Protein AF-A0A949ESM5-F1 (afdb_monomer_lite)

Foldseek 3Di:
DVVVVVVCVVVCCCCCVVVNPVVVVLVVVCVVDDVLVSVLVVLVVVLVVLVCCCPVVVDPQPPVNVVVSVVSVVVSVVSVVVVVVVVPD

pLDDT: mean 80.81, std 9.66, range [39.25, 92.31]

Secondary structure (DSSP, 8-state):
-HHHHHHHHHHHHIIIIIIIIIHHHHHHHHHHS-HHHHHHHHHHHHHHHHHHIIIII-----HHHHHHHHHHHHHHHHHHHHHHHHT--

Sequence (89 aa):
LHGLFLATIPIAYGGLISVGIAYTLQVVAQRYAHPAHAAIILSLEAVFAALGGWLMLGETLSARGLLGCSLMLAGMLFSQLRTYIFKKK

Structure (mmCIF, N/CA/C/O backbone):
data_AF-A0A949ESM5-F1
#
_entry.id   AF-A0A949ESM5-F1
#
loop_
_atom_site.group_PDB
_atom_site.id
_atom_site.type_symbol
_atom_site.label_atom_id
_atom_site.label_alt_id
_atom_site.label_comp_id
_atom_site.label_asym_id
_atom_site.label_entity_id
_atom_site.label_seq_id
_atom_site.pdbx_PDB_ins_code
_atom_site.Cartn_x
_atom_site.Cartn_y
_atom_site.Cartn_z
_atom_site.occupancy
_atom_site.B_iso_or_equiv
_atom_site.auth_seq_id
_atom_site.auth_comp_id
_atom_site.auth_asym_id
_atom_site.auth_atom_id
_atom_site.pdbx_PDB_model_num
ATOM 1 N N . LEU A 1 1 ? 27.426 1.392 -20.184 1.00 61.91 1 LEU A N 1
ATOM 2 C CA . LEU A 1 1 ? 26.930 2.657 -19.583 1.00 61.91 1 LEU A CA 1
ATOM 3 C C . LEU A 1 1 ? 25.447 2.951 -19.854 1.00 61.91 1 LEU A C 1
ATOM 5 O O . LEU A 1 1 ? 24.802 3.481 -18.962 1.00 61.91 1 LEU A O 1
ATOM 9 N N . HIS A 1 2 ? 24.883 2.602 -21.020 1.00 67.69 2 HIS A N 1
ATOM 10 C CA . HIS A 1 2 ? 23.484 2.919 -21.382 1.00 67.69 2 HIS A CA 1
ATOM 11 C C . HIS A 1 2 ? 22.424 2.433 -20.369 1.00 67.69 2 HIS A C 1
ATOM 13 O O . HIS A 1 2 ? 21.504 3.173 -20.038 1.00 67.69 2 HIS A O 1
ATOM 19 N N . GLY A 1 3 ? 22.588 1.229 -19.807 1.00 72.25 3 GLY A N 1
ATOM 20 C CA . GLY A 1 3 ? 21.662 0.691 -18.800 1.00 72.25 3 GLY A CA 1
ATOM 21 C C . GLY A 1 3 ? 21.634 1.469 -17.477 1.00 72.25 3 GLY A C 1
ATOM 22 O O . GLY A 1 3 ? 20.608 1.480 -16.809 1.00 72.25 3 GLY A O 1
ATOM 23 N N . LEU A 1 4 ? 22.719 2.172 -17.123 1.00 74.94 4 LEU A N 1
ATOM 24 C CA . LEU A 1 4 ? 22.777 2.978 -15.900 1.00 74.94 4 LEU A CA 1
ATOM 25 C C . LEU A 1 4 ? 21.909 4.237 -16.039 1.00 74.94 4 LEU A C 1
ATOM 27 O O . LEU A 1 4 ? 21.123 4.544 -15.153 1.00 74.94 4 LEU A O 1
ATOM 31 N N . PHE A 1 5 ? 21.985 4.910 -17.193 1.00 76.94 5 PHE A N 1
ATOM 32 C CA . PHE A 1 5 ? 21.143 6.072 -17.495 1.00 76.94 5 PHE A CA 1
ATOM 33 C C . PHE A 1 5 ? 19.655 5.711 -17.588 1.00 76.94 5 PHE A C 1
ATOM 35 O O . PHE A 1 5 ? 18.815 6.480 -17.126 1.00 76.94 5 PHE A O 1
ATOM 42 N N . LEU A 1 6 ? 19.327 4.530 -18.124 1.00 80.56 6 LEU A N 1
ATOM 43 C CA . LEU A 1 6 ? 17.946 4.041 -18.184 1.00 80.56 6 LEU A CA 1
ATOM 44 C C . LEU A 1 6 ? 17.393 3.645 -16.810 1.00 80.56 6 LEU A C 1
ATOM 46 O O . LEU A 1 6 ? 16.197 3.793 -16.593 1.00 80.56 6 LEU A O 1
ATOM 50 N N . ALA A 1 7 ? 18.240 3.180 -15.885 1.00 82.12 7 ALA A N 1
ATOM 51 C CA . ALA A 1 7 ? 17.839 2.823 -14.524 1.00 82.12 7 ALA A CA 1
ATOM 52 C C . ALA A 1 7 ? 17.693 4.042 -13.596 1.00 82.12 7 ALA A C 1
ATOM 54 O O . ALA A 1 7 ? 16.874 4.016 -12.679 1.00 82.12 7 ALA A O 1
ATOM 55 N N . THR A 1 8 ? 18.423 5.135 -13.845 1.00 86.12 8 THR A N 1
ATOM 56 C CA . THR A 1 8 ? 18.324 6.369 -13.045 1.00 86.12 8 THR A CA 1
ATOM 57 C C . THR A 1 8 ? 16.898 6.916 -12.992 1.00 86.12 8 THR A C 1
ATOM 59 O O . THR A 1 8 ? 16.445 7.320 -11.927 1.00 86.12 8 THR A O 1
ATOM 62 N N . ILE A 1 9 ? 16.171 6.901 -14.112 1.00 86.12 9 ILE A N 1
ATOM 63 C CA . ILE A 1 9 ? 14.800 7.428 -14.201 1.00 86.12 9 ILE A CA 1
ATOM 64 C C . ILE A 1 9 ? 13.810 6.637 -13.316 1.00 86.12 9 ILE A C 1
ATOM 66 O O . ILE A 1 9 ? 13.181 7.256 -12.458 1.00 86.12 9 ILE A O 1
ATOM 70 N N . PRO A 1 10 ? 13.663 5.301 -13.445 1.00 87.44 10 PRO A N 1
ATOM 71 C CA . PRO A 1 10 ? 12.764 4.520 -12.597 1.00 87.44 10 PRO A CA 1
ATOM 72 C C . PRO A 1 10 ? 13.198 4.502 -11.126 1.00 87.44 10 PRO A C 1
ATOM 74 O O . PRO A 1 10 ? 12.333 4.521 -10.255 1.00 87.44 10 PRO A O 1
ATOM 77 N N . ILE A 1 11 ? 14.504 4.534 -10.825 1.00 87.75 11 ILE A N 1
ATOM 78 C CA . ILE A 1 11 ? 14.995 4.626 -9.440 1.00 87.75 11 ILE A CA 1
ATOM 79 C C . ILE A 1 11 ? 14.653 5.990 -8.831 1.00 87.75 11 ILE A C 1
ATOM 81 O O . ILE A 1 11 ? 14.153 6.048 -7.710 1.00 87.75 11 ILE A O 1
ATOM 85 N N . ALA A 1 12 ? 14.873 7.088 -9.560 1.00 89.44 12 ALA A N 1
ATOM 86 C CA . ALA A 1 12 ? 14.516 8.427 -9.099 1.00 89.44 12 ALA A CA 1
ATOM 87 C C . ALA A 1 12 ? 12.997 8.574 -8.924 1.00 89.44 12 ALA A C 1
ATOM 89 O O . ALA A 1 12 ? 12.549 9.139 -7.929 1.00 89.44 12 ALA A O 1
ATOM 90 N N . TYR A 1 13 ? 12.203 8.019 -9.845 1.00 86.88 13 TYR A N 1
ATOM 91 C CA . TYR A 1 13 ? 10.745 8.006 -9.747 1.00 86.88 13 TYR A CA 1
ATOM 92 C C . TYR A 1 13 ? 10.259 7.187 -8.541 1.00 86.88 13 TYR A C 1
ATOM 94 O O . TYR A 1 13 ? 9.491 7.689 -7.721 1.00 86.88 13 TYR A O 1
ATOM 102 N N . GLY A 1 14 ? 10.747 5.954 -8.377 1.00 88.50 14 GLY A N 1
ATOM 103 C CA . GLY A 1 14 ? 10.400 5.100 -7.240 1.00 88.50 14 GLY A CA 1
ATOM 104 C C . GLY A 1 14 ? 10.838 5.700 -5.902 1.00 88.50 14 GLY A C 1
ATOM 105 O O . GLY A 1 14 ? 10.063 5.731 -4.951 1.00 88.50 14 GLY A O 1
ATOM 106 N N . GLY A 1 15 ? 12.048 6.252 -5.829 1.00 87.06 15 GLY A N 1
ATOM 107 C CA . GLY A 1 15 ? 12.575 6.863 -4.611 1.00 87.06 15 GLY A CA 1
ATOM 108 C C . GLY A 1 15 ? 11.872 8.167 -4.237 1.00 87.06 15 GLY A C 1
ATOM 109 O O . GLY A 1 15 ? 11.419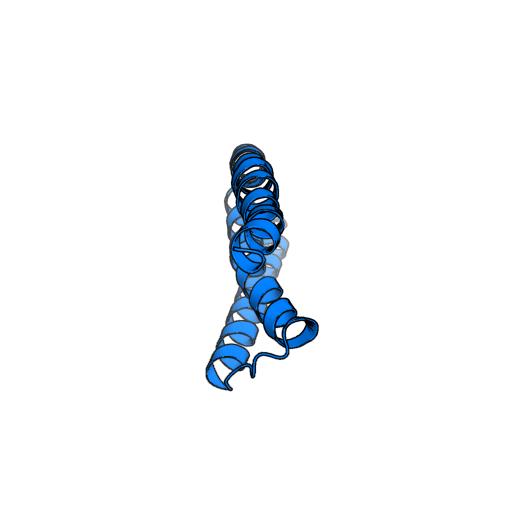 8.322 -3.107 1.00 87.06 15 GLY A O 1
ATOM 110 N N . LEU A 1 16 ? 11.750 9.115 -5.166 1.00 90.00 16 LEU A N 1
ATOM 111 C CA . LEU A 1 16 ? 11.220 10.439 -4.842 1.00 90.00 16 LEU A CA 1
ATOM 112 C C . LEU A 1 16 ? 9.692 10.439 -4.750 1.00 90.00 16 LEU A C 1
ATOM 114 O O . LEU A 1 16 ? 9.137 10.967 -3.788 1.00 90.00 16 LEU A O 1
ATOM 118 N N . ILE A 1 17 ? 9.011 9.847 -5.733 1.00 89.88 17 ILE A N 1
ATOM 119 C CA . ILE A 1 17 ? 7.549 9.914 -5.814 1.00 89.88 17 ILE A CA 1
ATOM 120 C C . ILE A 1 17 ? 6.906 8.839 -4.943 1.00 89.88 17 ILE A C 1
ATOM 122 O O . ILE A 1 17 ? 6.067 9.172 -4.107 1.00 89.88 17 ILE A O 1
ATOM 126 N N . SER A 1 18 ? 7.313 7.574 -5.086 1.00 88.19 18 SER A N 1
ATOM 127 C CA . SER A 1 18 ? 6.716 6.502 -4.280 1.00 88.19 18 SER A CA 1
ATOM 128 C C . SER A 1 18 ? 7.169 6.593 -2.825 1.00 88.19 18 SER A C 1
ATOM 130 O O . SER A 1 18 ? 6.339 6.687 -1.927 1.00 88.19 18 SER A O 1
ATOM 132 N N . VAL A 1 19 ? 8.479 6.599 -2.563 1.00 86.00 19 VAL A N 1
ATOM 133 C CA . VAL A 1 19 ? 8.966 6.548 -1.177 1.00 86.00 19 VAL A CA 1
ATOM 134 C C . VAL A 1 19 ? 8.933 7.919 -0.503 1.00 86.00 19 VAL A C 1
ATOM 136 O O . VAL A 1 19 ? 8.469 8.035 0.624 1.00 86.00 19 VAL A O 1
ATOM 139 N N . GLY A 1 20 ? 9.394 8.969 -1.180 1.00 88.94 20 GLY A N 1
ATOM 140 C CA . GLY A 1 20 ? 9.436 10.312 -0.606 1.00 88.94 20 GLY A CA 1
ATOM 141 C C . GLY A 1 20 ? 8.043 10.896 -0.387 1.00 88.94 20 GLY A C 1
ATOM 142 O O . GLY A 1 20 ? 7.653 11.178 0.744 1.00 88.94 20 GLY A O 1
ATOM 143 N N . ILE A 1 21 ? 7.279 11.082 -1.462 1.00 92.31 21 ILE A N 1
ATOM 144 C CA . ILE A 1 21 ? 5.994 11.788 -1.396 1.00 92.31 21 ILE A CA 1
ATOM 145 C C . ILE A 1 21 ? 4.892 10.881 -0.843 1.00 92.31 21 ILE A C 1
ATOM 147 O O . ILE A 1 21 ? 4.207 11.278 0.103 1.00 92.31 21 ILE A O 1
ATOM 151 N N . ALA A 1 22 ? 4.717 9.674 -1.394 1.00 90.31 22 ALA A N 1
ATOM 152 C CA . ALA A 1 22 ? 3.571 8.840 -1.037 1.00 90.31 22 ALA A CA 1
ATOM 153 C C . ALA A 1 22 ? 3.632 8.347 0.417 1.00 90.31 22 ALA A C 1
ATOM 155 O O . ALA A 1 22 ? 2.659 8.554 1.143 1.00 90.31 22 ALA A O 1
ATOM 156 N N . TYR A 1 23 ? 4.765 7.808 0.897 1.00 87.81 23 TYR A N 1
ATOM 157 C CA . TYR A 1 23 ? 4.856 7.400 2.311 1.00 87.81 23 TYR A CA 1
ATOM 158 C C . TYR A 1 23 ? 4.774 8.582 3.280 1.00 87.81 23 TYR A C 1
ATOM 160 O O . TYR A 1 23 ? 4.170 8.449 4.343 1.00 87.81 23 TYR A O 1
ATOM 168 N N . THR A 1 24 ? 5.309 9.758 2.930 1.00 91.38 24 THR A N 1
ATOM 169 C CA . THR A 1 24 ? 5.162 10.943 3.793 1.00 91.38 24 THR A CA 1
ATOM 170 C C . THR A 1 24 ? 3.694 11.345 3.913 1.00 91.38 24 THR A C 1
ATOM 172 O O . THR A 1 24 ? 3.198 11.547 5.021 1.00 91.38 24 THR A O 1
ATOM 175 N N . LEU A 1 25 ? 2.969 11.406 2.791 1.00 88.75 25 LEU A N 1
ATOM 176 C CA . LEU A 1 25 ? 1.530 11.674 2.796 1.00 88.75 25 LEU A CA 1
ATOM 177 C C . LEU A 1 25 ? 0.752 10.600 3.555 1.00 88.75 25 LEU A C 1
ATOM 179 O O . LEU A 1 25 ? -0.174 10.937 4.287 1.00 88.75 25 LEU A O 1
ATOM 183 N N . GLN A 1 26 ? 1.141 9.332 3.431 1.00 87.38 26 GLN A N 1
ATOM 184 C CA . GLN A 1 26 ? 0.533 8.225 4.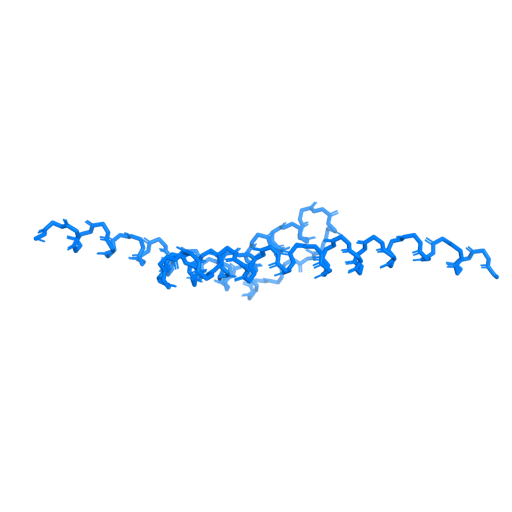160 1.00 87.38 26 GLN A CA 1
ATOM 185 C C . GLN A 1 26 ? 0.692 8.403 5.673 1.00 87.38 26 GLN A C 1
ATOM 187 O O . GLN A 1 26 ? -0.309 8.381 6.384 1.00 87.38 26 GLN A O 1
ATOM 192 N N . VAL A 1 27 ? 1.900 8.686 6.170 1.00 87.56 27 VAL A N 1
ATOM 193 C CA . VAL A 1 27 ? 2.149 8.933 7.602 1.00 87.56 27 VAL A CA 1
ATOM 194 C C . VAL A 1 27 ? 1.378 10.159 8.100 1.00 87.56 27 VAL A C 1
ATOM 196 O O . VAL A 1 27 ? 0.773 10.129 9.174 1.00 87.56 27 VAL A O 1
ATOM 199 N N . VAL A 1 28 ? 1.347 11.236 7.311 1.00 90.06 28 VAL A N 1
ATOM 200 C CA . VAL A 1 28 ? 0.574 12.440 7.643 1.00 90.06 28 VAL A CA 1
ATOM 201 C C . VAL A 1 28 ? -0.921 12.119 7.702 1.00 90.06 28 VAL A C 1
ATOM 203 O O . VAL A 1 28 ? -1.572 12.470 8.681 1.00 90.06 28 VAL A O 1
ATOM 206 N N . ALA A 1 29 ? -1.472 11.401 6.722 1.00 85.00 29 ALA A N 1
ATOM 207 C CA . ALA A 1 29 ? -2.879 11.002 6.696 1.00 85.00 29 ALA A CA 1
ATOM 208 C C . ALA A 1 29 ? -3.243 10.095 7.882 1.00 85.00 29 ALA A C 1
ATOM 210 O O . ALA A 1 29 ? -4.291 10.277 8.504 1.00 85.00 29 ALA A O 1
ATOM 211 N N . GLN A 1 30 ? -2.355 9.169 8.254 1.00 82.12 30 GLN A N 1
ATOM 212 C CA . GLN A 1 30 ? -2.537 8.314 9.426 1.00 82.12 30 GLN A CA 1
ATOM 213 C C . GLN A 1 30 ? -2.629 9.100 10.736 1.00 82.12 30 GLN A C 1
ATOM 215 O O . GLN A 1 30 ? -3.341 8.673 11.639 1.00 82.12 30 GLN A O 1
ATOM 220 N N . ARG A 1 31 ? -1.965 10.259 10.840 1.00 81.56 31 ARG A N 1
ATOM 221 C CA . ARG A 1 31 ? -2.050 11.133 12.020 1.00 81.56 31 ARG A CA 1
ATOM 222 C C . ARG A 1 31 ? -3.448 11.729 12.218 1.00 81.56 31 ARG A C 1
ATOM 224 O O . ARG A 1 31 ? -3.824 12.013 13.352 1.00 81.56 31 ARG A O 1
ATOM 231 N N . TYR A 1 32 ? -4.199 11.933 11.136 1.00 79.88 32 TYR A N 1
ATOM 232 C CA . TYR A 1 32 ? -5.546 12.517 11.172 1.00 79.88 32 TYR A CA 1
ATOM 233 C C . TYR A 1 32 ? -6.666 11.466 11.130 1.00 79.88 32 TYR A C 1
ATOM 235 O O . TYR A 1 32 ? -7.800 11.765 11.501 1.00 79.88 32 TYR A O 1
ATOM 243 N N . ALA A 1 33 ? -6.375 10.241 10.684 1.00 77.25 33 ALA A N 1
ATOM 244 C CA . ALA A 1 33 ? -7.344 9.154 10.601 1.00 77.25 33 ALA A CA 1
ATOM 245 C C . ALA A 1 33 ? -7.489 8.394 11.930 1.00 77.25 33 ALA A C 1
ATOM 247 O O . ALA A 1 33 ? -6.537 8.231 12.691 1.00 77.25 33 ALA A O 1
ATOM 248 N N . HIS A 1 34 ? -8.687 7.863 12.199 1.00 76.38 34 HIS A N 1
ATOM 249 C CA . HIS A 1 34 ? -8.894 7.007 13.367 1.00 76.38 34 HIS A CA 1
ATOM 250 C C . HIS A 1 34 ? -8.006 5.747 13.254 1.00 76.38 34 HIS A C 1
ATOM 252 O O . HIS A 1 34 ? -8.010 5.122 12.185 1.00 76.38 34 HIS A O 1
ATOM 258 N N . PRO A 1 35 ? -7.296 5.326 14.321 1.00 74.81 35 PRO A N 1
ATOM 259 C CA . PRO A 1 35 ? -6.301 4.249 14.255 1.00 74.81 35 PRO A CA 1
ATOM 260 C C . PRO A 1 35 ? -6.830 2.950 13.637 1.00 74.81 35 PRO A C 1
ATOM 262 O O . PRO A 1 35 ? -6.117 2.283 12.890 1.00 74.81 35 PRO A O 1
ATOM 265 N N . ALA A 1 36 ? -8.104 2.623 13.881 1.00 76.12 36 ALA A N 1
ATOM 266 C CA . ALA A 1 36 ? -8.748 1.453 13.291 1.00 76.12 36 ALA A CA 1
ATOM 267 C C . ALA A 1 36 ? -8.857 1.543 11.758 1.00 76.12 36 ALA A C 1
ATOM 269 O O . ALA A 1 36 ? -8.521 0.588 11.064 1.00 76.12 36 ALA A O 1
ATOM 270 N N . HIS A 1 37 ? -9.276 2.688 11.209 1.00 75.81 37 HIS A N 1
ATOM 271 C CA . HIS A 1 37 ? -9.409 2.869 9.760 1.00 75.81 37 HIS A CA 1
ATOM 272 C C . HIS A 1 37 ? -8.045 2.946 9.066 1.00 75.81 37 HIS A C 1
ATOM 274 O O . HIS A 1 37 ? -7.874 2.377 7.991 1.00 75.81 37 HIS A O 1
ATOM 280 N N . ALA A 1 38 ? -7.061 3.589 9.699 1.00 81.88 38 ALA A N 1
ATOM 281 C CA . ALA A 1 38 ? -5.693 3.649 9.195 1.00 81.88 38 ALA A CA 1
ATOM 282 C C . ALA A 1 38 ? -5.046 2.256 9.105 1.00 81.88 38 ALA A C 1
ATOM 284 O O . ALA A 1 38 ? -4.485 1.911 8.068 1.00 81.88 38 ALA A O 1
ATOM 285 N N . ALA A 1 39 ? -5.155 1.441 10.162 1.00 78.75 39 ALA A N 1
ATOM 286 C CA . ALA A 1 39 ? -4.604 0.084 10.188 1.00 78.75 39 ALA A CA 1
ATOM 287 C C . ALA A 1 39 ? -5.259 -0.829 9.140 1.00 78.75 39 ALA A C 1
ATOM 289 O O . ALA A 1 39 ? -4.580 -1.621 8.488 1.00 78.75 39 ALA A O 1
ATOM 290 N N . ILE A 1 40 ? -6.571 -0.670 8.944 1.00 81.12 40 ILE A N 1
ATOM 291 C CA . ILE A 1 40 ? -7.323 -1.332 7.879 1.00 81.12 40 ILE A CA 1
ATOM 292 C C . ILE A 1 40 ? -6.710 -0.966 6.522 1.00 81.12 40 ILE A C 1
ATOM 294 O O . ILE A 1 40 ? -6.177 -1.844 5.855 1.00 81.12 40 ILE A O 1
ATOM 298 N N . ILE A 1 41 ? -6.676 0.311 6.139 1.00 83.56 41 ILE A N 1
ATOM 299 C CA . ILE A 1 41 ? -6.147 0.730 4.827 1.00 83.56 41 ILE A CA 1
ATOM 300 C C . ILE A 1 41 ? -4.715 0.227 4.589 1.00 83.56 41 ILE A C 1
ATOM 302 O O . ILE A 1 41 ? -4.432 -0.302 3.516 1.00 83.56 41 ILE A O 1
ATOM 306 N N . LEU A 1 42 ? -3.840 0.307 5.594 1.00 84.44 42 LEU A N 1
ATOM 307 C CA . LEU A 1 42 ? -2.445 -0.123 5.462 1.00 84.44 42 LEU A CA 1
ATOM 308 C C . LEU A 1 42 ? -2.303 -1.638 5.269 1.00 84.44 42 LEU A C 1
ATOM 310 O O . LEU A 1 42 ? -1.452 -2.097 4.517 1.00 84.44 42 LEU A O 1
ATOM 314 N N . SER A 1 43 ? -3.172 -2.431 5.902 1.00 83.19 43 SER A N 1
ATOM 315 C CA . SER A 1 43 ? -3.210 -3.875 5.655 1.00 83.19 43 SER A CA 1
ATOM 316 C C . SER A 1 43 ? -3.744 -4.227 4.257 1.00 83.19 43 SER A C 1
ATOM 318 O O . SER A 1 43 ? -3.298 -5.209 3.667 1.00 83.19 43 SER A O 1
ATOM 320 N N . LEU A 1 44 ? -4.650 -3.419 3.688 1.00 83.31 44 LEU A N 1
ATOM 321 C CA . LEU A 1 44 ? -5.156 -3.601 2.317 1.00 83.31 44 LEU A CA 1
ATOM 322 C C . LEU A 1 44 ? -4.126 -3.234 1.251 1.00 83.31 44 LEU A C 1
ATOM 324 O O . LEU A 1 44 ? -4.160 -3.803 0.163 1.00 83.31 44 LEU A O 1
ATOM 328 N N . GLU A 1 45 ? -3.227 -2.296 1.545 1.00 87.06 45 GLU A N 1
ATOM 329 C CA . GLU A 1 45 ? -2.181 -1.860 0.616 1.00 87.06 45 GLU A CA 1
ATOM 330 C C . GLU A 1 45 ? -1.377 -3.056 0.085 1.00 87.06 45 GLU A C 1
ATOM 332 O O . GLU A 1 45 ? -1.208 -3.201 -1.122 1.00 87.06 45 GLU A O 1
ATOM 337 N N . ALA A 1 46 ? -0.988 -3.983 0.967 1.00 84.50 46 ALA A N 1
ATOM 338 C CA . ALA A 1 46 ? -0.256 -5.195 0.597 1.00 84.50 46 ALA A CA 1
ATOM 339 C C . ALA A 1 46 ? -1.074 -6.164 -0.281 1.00 84.50 46 ALA A C 1
ATOM 341 O O . ALA A 1 46 ? -0.525 -6.804 -1.177 1.00 84.50 46 ALA A O 1
ATOM 342 N N . VAL A 1 47 ? -2.389 -6.264 -0.056 1.00 86.38 47 VAL A N 1
ATOM 343 C CA .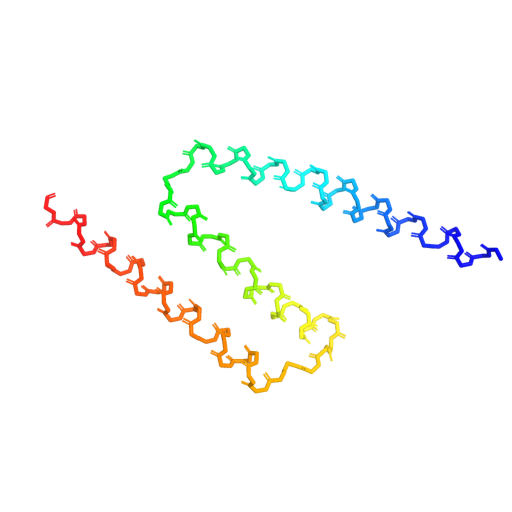 VAL A 1 47 ? -3.309 -7.087 -0.866 1.00 86.38 47 VAL A CA 1
ATOM 344 C C . VAL A 1 47 ? -3.397 -6.519 -2.284 1.00 86.38 47 VAL A C 1
ATOM 346 O O . VAL A 1 47 ? -3.239 -7.259 -3.253 1.00 8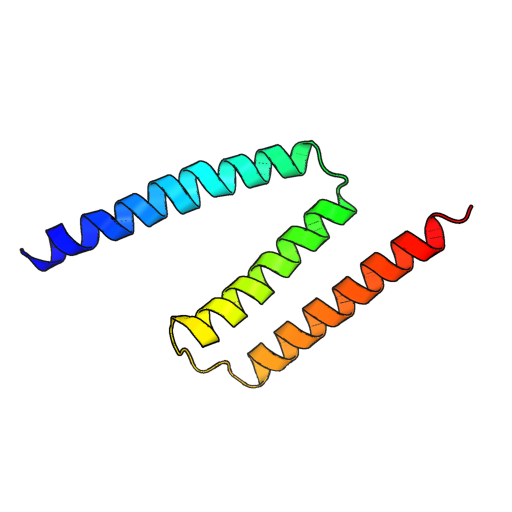6.38 47 VAL A O 1
ATOM 349 N N . PHE A 1 48 ? -3.589 -5.203 -2.417 1.00 85.44 48 PHE A N 1
ATOM 350 C CA . PHE A 1 48 ? -3.617 -4.541 -3.722 1.00 85.44 48 PHE A CA 1
ATOM 351 C C . PHE A 1 48 ? -2.260 -4.568 -4.422 1.00 85.44 48 PHE A C 1
ATOM 353 O O . PHE A 1 48 ? -2.220 -4.781 -5.630 1.00 85.44 48 PHE A O 1
ATOM 360 N N . ALA A 1 49 ? -1.158 -4.412 -3.685 1.00 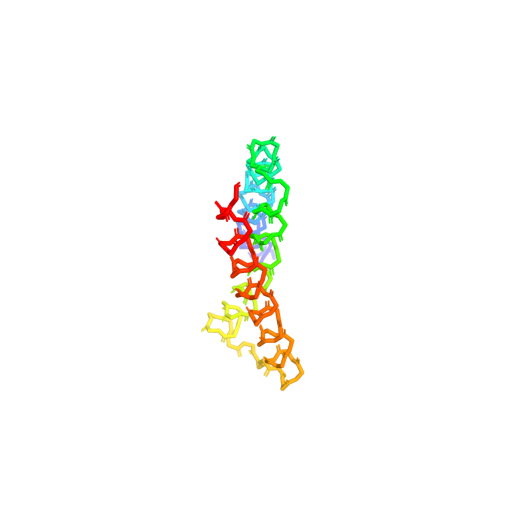87.38 49 ALA A N 1
ATOM 361 C CA . ALA A 1 49 ? 0.189 -4.531 -4.232 1.00 87.38 49 ALA A CA 1
ATOM 362 C C . ALA A 1 49 ? 0.443 -5.939 -4.792 1.00 87.38 49 ALA A C 1
ATOM 364 O O . ALA A 1 49 ? 0.936 -6.068 -5.909 1.00 87.38 49 ALA A O 1
ATOM 365 N N . ALA A 1 50 ? 0.038 -6.992 -4.074 1.00 86.69 50 ALA A N 1
ATOM 366 C CA . ALA A 1 50 ? 0.153 -8.371 -4.550 1.00 86.69 50 ALA A CA 1
ATOM 367 C C . ALA A 1 50 ? -0.720 -8.637 -5.790 1.00 86.69 50 ALA A C 1
ATOM 369 O O . ALA A 1 50 ? -0.256 -9.240 -6.756 1.00 86.69 50 ALA A O 1
ATOM 370 N N . LEU A 1 51 ? -1.968 -8.154 -5.800 1.00 85.19 51 LEU A N 1
ATOM 371 C CA . LEU A 1 51 ? -2.852 -8.259 -6.968 1.00 85.19 51 LEU A CA 1
ATOM 372 C C . LEU A 1 51 ? -2.312 -7.476 -8.173 1.00 85.19 51 LEU A C 1
ATOM 374 O O . LEU A 1 51 ? -2.369 -7.967 -9.297 1.00 85.19 51 LEU A O 1
ATOM 378 N N . GLY A 1 52 ? -1.757 -6.285 -7.940 1.00 86.31 52 GLY A N 1
ATOM 379 C CA . GLY A 1 52 ? -1.099 -5.469 -8.956 1.00 86.31 52 GLY A CA 1
ATOM 380 C C . GLY A 1 52 ? 0.164 -6.131 -9.505 1.00 86.31 52 GLY A C 1
ATOM 381 O O . GLY A 1 52 ? 0.365 -6.122 -10.713 1.00 86.31 52 GLY A O 1
ATOM 382 N N . GLY A 1 53 ? 0.969 -6.776 -8.657 1.00 85.88 53 GLY A N 1
ATOM 383 C CA . GLY A 1 53 ? 2.125 -7.573 -9.079 1.00 85.88 53 GLY A CA 1
ATOM 384 C C . GLY A 1 53 ? 1.727 -8.760 -9.962 1.00 85.88 53 GLY A C 1
ATOM 385 O O . GLY A 1 53 ? 2.313 -8.974 -11.022 1.00 85.88 53 GLY A O 1
ATOM 386 N N . TRP A 1 54 ? 0.657 -9.471 -9.599 1.00 85.06 54 TRP A N 1
ATOM 387 C CA . TRP A 1 54 ? 0.122 -10.553 -10.431 1.00 85.06 54 TRP A CA 1
ATOM 388 C C . TRP A 1 54 ? -0.432 -10.057 -11.770 1.00 85.06 54 TRP A C 1
ATOM 390 O O . TRP A 1 54 ? -0.135 -10.646 -12.807 1.00 85.06 54 TRP A O 1
ATOM 400 N N . LEU A 1 55 ? -1.209 -8.968 -11.767 1.00 83.44 55 LEU A N 1
ATOM 401 C CA . LEU A 1 55 ? -1.892 -8.467 -12.962 1.00 83.44 55 LEU A CA 1
ATOM 402 C C . LEU A 1 55 ? -0.975 -7.664 -13.900 1.00 83.44 55 LEU A C 1
ATOM 404 O O . LEU A 1 55 ? -1.057 -7.831 -15.113 1.00 83.44 55 LEU A O 1
ATOM 408 N N . MET A 1 56 ? -0.136 -6.774 -13.361 1.00 83.56 56 MET A N 1
ATOM 409 C CA . MET A 1 56 ? 0.722 -5.872 -14.145 1.00 83.56 56 MET A CA 1
ATOM 410 C C . MET A 1 56 ? 2.106 -6.458 -14.421 1.00 83.56 56 MET A C 1
ATOM 412 O O . MET A 1 56 ? 2.650 -6.232 -15.499 1.00 83.56 56 MET A O 1
ATOM 416 N N . LEU A 1 57 ? 2.686 -7.184 -13.460 1.00 80.88 57 LEU A N 1
ATOM 417 C CA . LEU A 1 57 ? 4.030 -7.759 -13.578 1.00 80.88 57 LEU A CA 1
ATOM 418 C C . LEU A 1 57 ? 4.010 -9.213 -14.081 1.00 80.88 57 LEU A C 1
ATOM 420 O O . LEU A 1 57 ? 5.043 -9.726 -14.503 1.00 80.88 57 LEU A O 1
ATOM 424 N N . GLY A 1 58 ? 2.844 -9.871 -14.062 1.00 75.44 58 GLY A N 1
ATOM 425 C CA . GLY A 1 58 ? 2.693 -11.270 -14.468 1.00 75.44 58 GLY A CA 1
ATOM 426 C C . GLY A 1 58 ? 3.331 -12.264 -13.493 1.00 75.44 58 GLY A C 1
ATOM 427 O O . GLY A 1 58 ? 3.542 -13.423 -13.852 1.00 75.44 58 GLY A O 1
ATOM 428 N N . GLU A 1 59 ? 3.662 -11.837 -12.270 1.00 76.56 59 GLU A N 1
ATOM 429 C CA . GLU A 1 59 ? 4.259 -12.711 -11.260 1.00 76.56 59 GLU A CA 1
ATOM 430 C C . GLU A 1 59 ? 3.271 -13.800 -10.843 1.00 76.56 59 GLU A C 1
ATOM 432 O O . GLU A 1 59 ? 2.140 -13.515 -10.459 1.00 76.56 59 GLU A O 1
ATOM 437 N N . THR A 1 60 ? 3.685 -15.068 -10.879 1.00 74.75 60 THR A N 1
ATOM 438 C CA . THR A 1 60 ? 2.814 -16.173 -10.468 1.00 74.75 60 THR A CA 1
ATOM 439 C C . THR A 1 60 ? 2.518 -16.079 -8.976 1.00 74.75 60 THR A C 1
ATOM 441 O O . THR A 1 60 ? 3.365 -16.406 -8.138 1.00 74.75 60 THR A O 1
ATOM 444 N N . LEU A 1 61 ? 1.298 -15.668 -8.634 1.00 71.25 61 LEU A N 1
ATOM 445 C CA . LEU A 1 61 ? 0.849 -15.650 -7.253 1.00 71.25 61 LEU A CA 1
ATOM 446 C C . LEU A 1 61 ? 0.734 -17.099 -6.755 1.00 71.25 61 LEU A C 1
ATOM 448 O O . LEU A 1 61 ? -0.128 -17.861 -7.192 1.00 71.25 61 LEU A O 1
ATOM 452 N N . SER A 1 62 ? 1.628 -17.503 -5.849 1.00 79.81 62 SER A N 1
ATOM 453 C CA . SER A 1 62 ? 1.581 -18.838 -5.241 1.00 79.81 62 SER A CA 1
ATOM 454 C C . SER A 1 62 ? 0.225 -19.067 -4.563 1.00 79.81 62 SER A C 1
ATOM 456 O O . SER A 1 62 ? -0.345 -18.139 -3.986 1.00 79.81 62 SER A O 1
ATOM 458 N N . ALA A 1 63 ? -0.260 -20.313 -4.532 1.00 79.12 63 ALA A N 1
ATOM 459 C CA . ALA A 1 63 ? -1.496 -20.680 -3.829 1.00 79.12 63 ALA A CA 1
ATOM 460 C C . ALA A 1 63 ? -1.508 -20.206 -2.358 1.00 79.12 63 ALA A C 1
ATOM 462 O O . ALA A 1 63 ? -2.552 -19.847 -1.818 1.00 79.12 63 ALA A O 1
ATOM 463 N N . ARG A 1 64 ? -0.327 -20.127 -1.725 1.00 82.31 64 ARG A N 1
ATOM 464 C CA . ARG A 1 64 ? -0.140 -19.562 -0.377 1.00 82.31 64 ARG A CA 1
ATOM 465 C C . ARG A 1 64 ? -0.382 -18.049 -0.335 1.00 82.31 64 ARG A C 1
ATOM 467 O O . ARG A 1 64 ? -1.000 -17.565 0.607 1.00 82.31 64 ARG A O 1
ATOM 474 N N . GLY A 1 65 ? 0.073 -17.319 -1.354 1.00 83.25 65 GLY A N 1
ATOM 475 C CA . GLY A 1 65 ? -0.168 -15.882 -1.501 1.00 83.25 65 GLY A CA 1
ATOM 476 C C . GLY A 1 65 ? -1.647 -15.580 -1.724 1.00 83.25 65 GLY A C 1
ATOM 477 O O . GLY A 1 65 ? -2.191 -14.692 -1.080 1.00 83.25 65 GLY A O 1
ATOM 478 N N . LEU A 1 66 ? -2.324 -16.387 -2.542 1.00 82.44 66 LEU A N 1
ATOM 479 C CA . LEU A 1 66 ? -3.756 -16.248 -2.817 1.00 82.44 66 LEU A CA 1
ATOM 480 C C . LEU A 1 66 ? -4.618 -16.537 -1.572 1.00 82.44 66 LEU A C 1
ATOM 482 O O . LEU A 1 66 ? -5.567 -15.803 -1.283 1.00 82.44 66 LEU A O 1
ATOM 486 N N . LEU A 1 67 ? -4.237 -17.547 -0.778 1.00 86.94 67 LEU A N 1
ATOM 487 C CA . LEU A 1 67 ? -4.839 -17.812 0.534 1.00 86.94 67 LEU A CA 1
ATOM 488 C C . LEU A 1 67 ? -4.604 -16.666 1.526 1.00 86.94 67 LEU A C 1
ATOM 490 O O . LEU A 1 67 ? -5.545 -16.244 2.194 1.00 86.94 67 LEU A O 1
ATOM 494 N N . GLY A 1 68 ? -3.380 -16.135 1.604 1.00 86.94 68 GLY A N 1
ATOM 495 C CA . GLY A 1 68 ? -3.060 -14.988 2.459 1.00 86.94 68 GLY A CA 1
ATOM 496 C C . GLY A 1 68 ? -3.864 -13.741 2.082 1.00 86.94 68 GLY A C 1
ATOM 497 O O . GLY A 1 68 ? -4.481 -13.121 2.944 1.00 86.94 68 GLY A O 1
ATOM 498 N N . CYS A 1 69 ? -3.944 -13.438 0.785 1.00 85.50 69 CYS A N 1
ATOM 499 C CA . CYS A 1 69 ? -4.735 -12.339 0.231 1.00 85.50 69 CYS A CA 1
ATOM 500 C C . CYS A 1 69 ? -6.222 -12.472 0.618 1.00 85.50 69 CYS A C 1
ATOM 502 O O . CYS A 1 69 ? -6.834 -11.525 1.116 1.00 85.50 69 CYS A O 1
ATOM 504 N N . SER A 1 70 ? -6.777 -13.683 0.483 1.00 85.75 70 SER A N 1
ATOM 505 C CA . SER A 1 70 ? -8.166 -13.995 0.850 1.00 85.75 70 SER A CA 1
ATOM 506 C C . SER A 1 70 ? -8.424 -13.851 2.355 1.00 85.75 70 SER A C 1
ATOM 508 O O . SER A 1 70 ? -9.441 -13.286 2.753 1.00 85.75 70 SER A O 1
ATOM 510 N N . LEU A 1 71 ? -7.496 -14.313 3.203 1.00 88.50 71 LEU A N 1
ATOM 511 C CA . LEU A 1 71 ? -7.580 -14.179 4.663 1.00 88.50 71 LEU A CA 1
ATOM 512 C C . LEU A 1 71 ? -7.527 -12.716 5.115 1.00 88.50 71 LEU A C 1
ATOM 514 O O . LEU A 1 71 ? -8.311 -12.316 5.975 1.00 88.50 71 LEU A O 1
ATOM 518 N N . MET A 1 72 ? -6.640 -11.910 4.526 1.00 87.38 72 MET A N 1
ATOM 519 C CA . MET A 1 72 ? -6.536 -10.480 4.826 1.00 87.38 72 MET A CA 1
ATOM 520 C C . MET A 1 72 ? -7.817 -9.731 4.435 1.00 87.38 72 MET A C 1
ATOM 522 O O . MET A 1 72 ? -8.355 -8.977 5.248 1.00 87.38 72 MET A O 1
ATOM 526 N N . LEU A 1 73 ? -8.357 -9.993 3.236 1.00 85.38 73 LEU A N 1
ATOM 527 C CA . LEU A 1 73 ? -9.638 -9.429 2.794 1.00 85.38 73 LEU A CA 1
ATOM 528 C C . LEU A 1 73 ? -10.796 -9.834 3.714 1.00 85.38 73 LEU A C 1
ATOM 530 O O . LEU A 1 73 ? -11.579 -8.978 4.127 1.00 85.38 73 LEU A O 1
ATOM 534 N N . ALA A 1 74 ? -10.887 -11.114 4.082 1.00 87.94 74 ALA A N 1
ATOM 535 C CA . ALA A 1 74 ? -11.927 -11.610 4.979 1.00 87.94 74 ALA A CA 1
ATOM 536 C C . ALA A 1 74 ? -11.843 -10.967 6.375 1.00 87.94 74 ALA A C 1
ATOM 538 O O . ALA A 1 74 ? -12.849 -10.479 6.897 1.00 87.94 74 ALA A O 1
ATOM 539 N N . GLY A 1 75 ? -10.642 -10.911 6.962 1.00 85.19 75 GLY A N 1
ATOM 540 C CA . GLY A 1 75 ? -10.410 -10.277 8.262 1.00 85.19 75 GLY A CA 1
ATOM 541 C C . GLY A 1 75 ? -10.766 -8.792 8.258 1.00 85.19 75 GLY A C 1
ATOM 542 O O . GLY A 1 75 ? -11.341 -8.274 9.218 1.00 85.19 75 GLY A O 1
ATOM 543 N N . MET A 1 76 ? -10.509 -8.110 7.145 1.00 81.44 76 MET A N 1
ATOM 544 C CA . MET A 1 76 ? -10.888 -6.719 6.992 1.00 81.44 76 MET A CA 1
ATOM 545 C C . MET A 1 76 ? -12.394 -6.506 6.891 1.00 81.44 76 MET A C 1
ATOM 547 O O . MET A 1 76 ? -12.930 -5.634 7.581 1.00 81.44 76 MET A O 1
ATOM 551 N N . LEU A 1 77 ? -13.073 -7.289 6.048 1.00 82.69 77 LEU A N 1
ATOM 552 C CA . LEU A 1 77 ? -14.526 -7.220 5.900 1.00 82.69 77 LEU A CA 1
ATOM 553 C C . LEU A 1 77 ? -15.194 -7.396 7.271 1.00 82.69 77 LEU A C 1
ATOM 555 O O . LEU A 1 77 ? -16.096 -6.643 7.638 1.00 82.69 77 LEU A O 1
ATOM 559 N N . PHE A 1 78 ? -14.669 -8.332 8.067 1.00 85.50 78 PHE A N 1
ATOM 560 C CA . PHE A 1 78 ? -15.110 -8.594 9.432 1.00 85.50 78 PHE A CA 1
ATOM 561 C C . PHE A 1 78 ? -14.855 -7.417 10.392 1.00 85.50 78 PHE A C 1
ATOM 563 O O . PHE A 1 78 ? -15.724 -7.075 11.195 1.00 85.50 78 PHE A O 1
ATOM 570 N N . SER A 1 79 ? -13.697 -6.755 10.301 1.00 79.00 79 SER A N 1
ATOM 571 C CA . SER A 1 79 ? -13.369 -5.569 11.112 1.00 79.00 79 SER A CA 1
ATOM 572 C C . SER A 1 79 ? -14.302 -4.383 10.821 1.00 79.00 79 SER A C 1
ATOM 574 O O . SER A 1 79 ? -14.789 -3.712 11.740 1.00 79.00 79 SER A O 1
ATOM 576 N N . GLN A 1 80 ? -14.632 -4.170 9.543 1.00 74.62 80 GLN A N 1
ATOM 577 C CA . GLN A 1 80 ? -15.577 -3.134 9.119 1.00 74.62 80 GLN A CA 1
ATOM 578 C C . GLN A 1 80 ? -17.011 -3.458 9.561 1.00 74.62 80 GLN A C 1
ATOM 580 O O . GLN A 1 80 ? -17.705 -2.581 10.074 1.00 74.62 80 GLN A O 1
ATOM 585 N N . LEU A 1 81 ? -17.432 -4.724 9.457 1.00 78.62 81 LEU A N 1
ATOM 586 C CA . LEU A 1 81 ? -18.717 -5.208 9.976 1.00 78.62 81 LEU A CA 1
ATOM 587 C C . LEU A 1 81 ? -18.841 -5.006 11.490 1.00 78.62 81 LEU A C 1
ATOM 589 O O . LEU A 1 81 ? -19.858 -4.496 11.956 1.00 78.62 81 LEU A O 1
ATOM 593 N N . ARG A 1 82 ? -17.801 -5.339 12.265 1.00 70.00 82 ARG A N 1
ATOM 594 C CA . ARG A 1 82 ? -17.780 -5.102 13.717 1.00 70.00 82 ARG A CA 1
ATOM 595 C C . ARG A 1 82 ? -17.924 -3.617 14.040 1.00 70.00 82 ARG A C 1
ATOM 597 O O . ARG A 1 82 ? -18.720 -3.270 14.907 1.00 70.00 82 ARG A O 1
ATOM 604 N N . THR A 1 83 ? -17.189 -2.754 13.338 1.00 66.38 83 THR A N 1
ATOM 605 C CA . THR A 1 83 ? -17.262 -1.297 13.532 1.00 66.38 83 THR A CA 1
ATOM 606 C C . THR A 1 83 ? -18.653 -0.755 13.188 1.00 66.38 83 THR A C 1
ATOM 608 O O . THR A 1 83 ? -19.183 0.080 13.918 1.00 66.38 83 THR A O 1
ATOM 611 N N . TYR A 1 84 ? -19.289 -1.265 12.128 1.00 63.84 84 TYR A N 1
ATOM 612 C CA . TYR A 1 84 ? -20.656 -0.894 11.757 1.00 63.84 84 TYR A CA 1
ATOM 613 C C . TYR A 1 84 ? -21.690 -1.343 12.804 1.00 63.84 84 TYR A C 1
ATOM 615 O O . TYR A 1 84 ? -22.570 -0.569 13.174 1.00 63.84 84 TYR A O 1
ATOM 623 N N . ILE A 1 85 ? -21.553 -2.561 13.338 1.00 63.28 85 ILE A N 1
ATOM 624 C CA . ILE A 1 85 ? -22.445 -3.107 14.372 1.00 63.28 85 ILE A CA 1
ATOM 625 C C . ILE A 1 85 ? -22.286 -2.360 15.709 1.00 63.28 85 ILE A C 1
ATOM 627 O O . ILE A 1 85 ? -23.284 -2.064 16.362 1.00 63.28 85 ILE A O 1
ATOM 631 N N . PHE A 1 86 ? -21.061 -1.998 16.107 1.00 60.19 86 PHE A N 1
ATOM 632 C CA . PHE A 1 86 ? -20.800 -1.293 17.373 1.00 60.19 86 PHE A CA 1
ATOM 633 C C . PHE A 1 86 ? -21.154 0.199 17.357 1.00 60.19 86 PHE A C 1
ATOM 635 O O . PHE A 1 86 ? -21.275 0.794 18.422 1.00 60.19 86 PHE A O 1
ATOM 642 N N . LYS A 1 87 ? -21.379 0.808 16.184 1.00 53.28 87 LYS A N 1
ATOM 643 C CA . LYS A 1 87 ? -21.848 2.203 16.081 1.00 53.28 87 LYS A CA 1
ATOM 644 C C . LYS A 1 87 ? -23.349 2.360 16.377 1.00 53.28 87 LYS A C 1
ATOM 646 O O . LYS A 1 87 ? -23.876 3.466 16.325 1.00 53.28 87 LYS A O 1
ATOM 651 N N . LYS A 1 88 ? -24.050 1.267 16.696 1.00 42.25 88 LYS A N 1
ATOM 652 C CA . LYS A 1 88 ? -25.449 1.275 17.139 1.00 42.25 88 LYS A CA 1
ATOM 653 C C . LYS A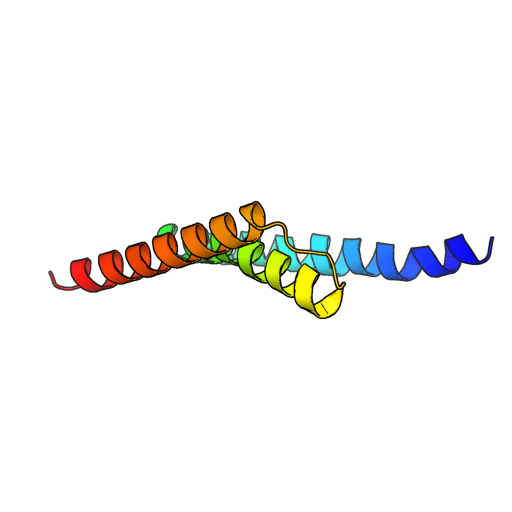 1 88 ? -25.548 1.128 18.666 1.00 42.25 88 LYS A C 1
ATOM 655 O O . LYS A 1 88 ? -26.212 0.217 19.154 1.00 42.25 88 LYS A O 1
ATOM 660 N N . LYS A 1 89 ? -24.876 2.002 19.417 1.00 39.25 89 LYS A N 1
ATOM 661 C CA . LYS A 1 89 ? -25.225 2.305 20.810 1.00 39.25 89 LYS A CA 1
ATOM 662 C C . LYS A 1 89 ? -24.803 3.720 21.174 1.00 39.25 89 LYS A C 1
ATOM 664 O O . LYS A 1 89 ? -23.652 4.073 20.845 1.00 39.25 89 LYS A O 1
#

Radius of gyration: 17.65 Å; chains: 1; bounding box: 52×33×42 Å